Protein AF-A0A1Y2TC30-F1 (afdb_monomer_lite)

Sequence (136 aa):
MTRVLVETNHDRLRFRYIHLSGKFVRRDQGEKLWWGNKPRKIKGLLETKALEFAESHATVWETFILRPGGVVPKRLMDGGVLGIFTAIGTVLGENWSVRLEELGAFMVYLAIDGRGEDHIVDNARIVRRGRMLLES

Radius of gyration: 17.49 Å; chains: 1; bounding box: 50×41×44 Å

Structure (mmCIF, N/CA/C/O backbone):
data_AF-A0A1Y2TC30-F1
#
_entry.id   AF-A0A1Y2TC30-F1
#
loop_
_atom_site.group_PDB
_atom_site.id
_atom_site.type_symbol
_atom_site.label_atom_id
_atom_site.label_alt_id
_atom_site.label_comp_id
_atom_site.label_asym_id
_atom_site.label_entity_id
_atom_site.label_seq_id
_atom_site.pdbx_PDB_ins_code
_atom_site.Cartn_x
_atom_site.Cartn_y
_atom_site.Cartn_z
_atom_site.occupancy
_atom_site.B_iso_or_equiv
_atom_site.auth_seq_id
_atom_site.auth_comp_id
_atom_site.auth_asym_id
_atom_site.auth_atom_id
_atom_site.pdbx_PDB_model_num
ATOM 1 N N . MET A 1 1 ? -32.674 8.005 12.246 1.00 43.75 1 MET A N 1
ATOM 2 C CA . MET A 1 1 ? -31.562 7.262 12.877 1.00 43.75 1 MET A CA 1
ATOM 3 C C . MET A 1 1 ? -31.143 6.150 11.932 1.00 43.75 1 MET A C 1
ATOM 5 O O . MET A 1 1 ? -31.913 5.221 11.731 1.00 43.75 1 MET A O 1
ATOM 9 N N . THR A 1 2 ? -29.986 6.280 11.284 1.00 51.16 2 THR A N 1
ATOM 10 C CA . THR A 1 2 ? -29.467 5.249 10.374 1.00 51.16 2 THR A CA 1
ATOM 11 C C . THR A 1 2 ? -28.962 4.081 11.208 1.00 51.16 2 THR A C 1
ATOM 13 O O . THR A 1 2 ? -28.031 4.233 11.994 1.00 51.16 2 THR A O 1
ATOM 16 N N . ARG A 1 3 ? -29.613 2.925 11.076 1.00 48.41 3 ARG A N 1
ATOM 17 C CA . ARG A 1 3 ? -29.205 1.687 11.738 1.00 48.41 3 ARG A CA 1
ATOM 18 C C . ARG A 1 3 ? -27.935 1.196 11.045 1.00 48.41 3 ARG A C 1
ATOM 20 O O . ARG A 1 3 ? -28.005 0.645 9.951 1.00 48.41 3 ARG A O 1
ATOM 27 N N . VAL A 1 4 ? -26.778 1.461 11.642 1.00 58.28 4 VAL A N 1
ATOM 28 C CA . VAL A 1 4 ? -25.521 0.855 11.197 1.00 58.28 4 VAL A CA 1
ATOM 29 C C . VAL A 1 4 ? -25.614 -0.624 11.556 1.00 58.28 4 VAL A C 1
ATOM 31 O O . VAL A 1 4 ? -25.714 -0.974 12.731 1.00 58.28 4 VAL A O 1
ATOM 34 N N . LEU A 1 5 ? -25.671 -1.485 10.542 1.00 56.94 5 LEU A N 1
ATOM 35 C CA . LEU A 1 5 ? -25.557 -2.927 10.726 1.00 56.94 5 LEU A CA 1
ATOM 36 C C . LEU A 1 5 ? -24.105 -3.211 11.108 1.00 56.94 5 LEU A C 1
ATOM 38 O O . LEU A 1 5 ? -23.233 -3.301 10.248 1.00 56.94 5 LEU A O 1
ATOM 42 N N . VAL A 1 6 ? -23.842 -3.266 12.409 1.00 60.91 6 VAL A N 1
ATOM 43 C CA . VAL A 1 6 ? -22.566 -3.748 12.931 1.00 60.91 6 VAL A CA 1
ATOM 44 C C . VAL A 1 6 ? -22.647 -5.270 12.907 1.00 60.91 6 VAL A C 1
ATOM 46 O O . VAL A 1 6 ? -23.447 -5.863 13.624 1.00 60.91 6 VAL A O 1
ATOM 49 N N . GLU A 1 7 ? -21.883 -5.885 12.011 1.00 61.53 7 GLU A N 1
ATOM 50 C CA . GLU A 1 7 ? -21.709 -7.336 1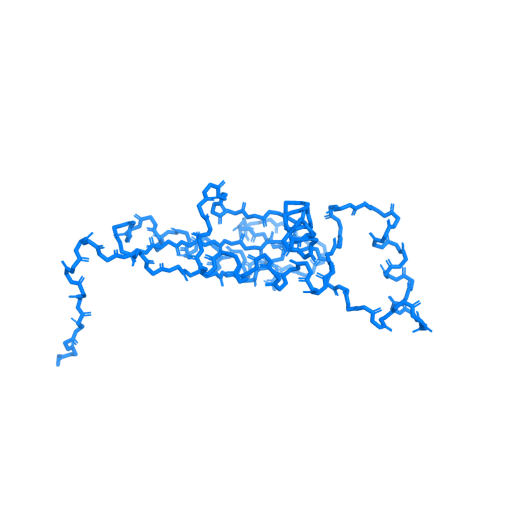1.929 1.00 61.53 7 GLU A CA 1
ATOM 51 C C . GLU A 1 7 ? -21.060 -7.846 13.226 1.00 61.53 7 GLU A C 1
ATOM 53 O O . GLU A 1 7 ? -20.017 -7.335 13.634 1.00 61.53 7 GLU A O 1
ATOM 58 N N . THR A 1 8 ? -21.684 -8.829 13.882 1.00 61.72 8 THR A N 1
ATOM 59 C CA . THR A 1 8 ? -21.273 -9.344 15.204 1.00 61.72 8 THR A CA 1
ATOM 60 C C . THR A 1 8 ? -20.663 -10.745 15.150 1.00 61.72 8 THR A C 1
ATOM 62 O O . THR A 1 8 ? -20.383 -11.327 16.196 1.00 61.72 8 THR A O 1
ATOM 65 N N . ASN A 1 9 ? -20.494 -11.335 13.963 1.00 63.44 9 ASN A N 1
ATOM 66 C CA . ASN A 1 9 ? -19.908 -12.666 13.845 1.00 63.44 9 ASN A CA 1
ATOM 67 C C . ASN A 1 9 ? -18.377 -12.624 14.017 1.00 63.44 9 ASN A C 1
ATOM 69 O O . ASN A 1 9 ? -17.653 -12.206 13.114 1.00 63.44 9 ASN A O 1
ATOM 73 N N . HIS A 1 10 ? -17.901 -13.093 15.173 1.00 60.41 10 HIS A N 1
ATOM 74 C CA . HIS A 1 10 ? -16.482 -13.150 15.538 1.00 60.41 10 HIS A CA 1
ATOM 75 C C . HIS A 1 10 ? -15.683 -14.252 14.818 1.00 60.41 10 HIS A C 1
ATOM 77 O O . HIS A 1 10 ? -14.457 -14.172 14.789 1.00 60.41 10 HIS A O 1
ATOM 83 N N . ASP A 1 11 ? -16.354 -15.232 14.203 1.00 70.44 11 ASP A N 1
ATOM 84 C CA . ASP A 1 11 ? -15.714 -16.321 13.446 1.00 70.44 11 ASP A CA 1
ATOM 85 C C . ASP A 1 11 ? -15.512 -15.964 11.963 1.00 70.44 11 ASP A C 1
ATOM 87 O O . ASP A 1 11 ? -14.932 -16.728 11.185 1.00 70.44 11 ASP A O 1
ATOM 91 N N . ARG A 1 12 ? -16.002 -14.795 11.534 1.00 71.88 12 ARG A N 1
ATOM 92 C CA . ARG A 1 12 ? -15.870 -14.320 10.157 1.00 71.88 12 ARG A CA 1
ATOM 93 C C . ARG A 1 12 ? -14.482 -13.718 9.931 1.00 71.88 12 ARG A C 1
ATOM 95 O O . ARG A 1 12 ? -13.957 -12.984 10.761 1.00 71.88 12 ARG A O 1
ATOM 102 N N . LEU A 1 13 ? -13.904 -13.984 8.758 1.00 80.12 13 LEU A N 1
ATOM 103 C CA . LEU A 1 13 ? -12.663 -13.332 8.331 1.00 80.12 13 LEU A CA 1
ATOM 104 C C . LEU A 1 13 ? -12.830 -11.804 8.344 1.00 80.12 13 LEU A C 1
ATOM 106 O O . LEU A 1 13 ? -13.841 -11.286 7.860 1.00 80.12 13 LEU A O 1
ATOM 110 N N . ARG A 1 14 ? -11.820 -11.095 8.864 1.00 88.75 14 ARG A N 1
ATOM 111 C CA . ARG A 1 14 ? -11.771 -9.625 8.861 1.00 88.75 14 ARG A CA 1
ATOM 112 C C . ARG A 1 14 ? -11.937 -9.078 7.446 1.00 88.75 14 ARG A C 1
ATOM 114 O O . ARG A 1 14 ? -11.423 -9.648 6.481 1.00 88.75 14 ARG A O 1
ATOM 121 N N . PHE A 1 15 ? -12.594 -7.929 7.324 1.00 91.81 15 PHE A N 1
ATOM 122 C CA . PHE A 1 15 ? -12.593 -7.176 6.079 1.00 91.81 15 PHE A CA 1
ATOM 123 C C . PHE A 1 15 ? -11.183 -6.643 5.802 1.00 91.81 15 PHE A C 1
ATOM 125 O O . PHE A 1 15 ? -10.620 -5.919 6.624 1.00 91.81 15 PHE A O 1
ATOM 132 N N . ARG A 1 16 ? -10.620 -6.984 4.639 1.00 93.81 16 ARG A N 1
ATOM 133 C CA . ARG A 1 16 ? -9.290 -6.531 4.218 1.00 93.81 16 ARG A CA 1
ATOM 134 C C . ARG A 1 16 ? -9.407 -5.329 3.293 1.00 93.81 16 ARG A C 1
ATOM 136 O O . ARG A 1 16 ? -9.848 -5.446 2.151 1.00 93.81 16 ARG A O 1
ATOM 143 N N . TYR A 1 17 ? -8.965 -4.178 3.776 1.00 96.69 17 TYR A N 1
ATOM 144 C CA . TYR A 1 17 ? -8.835 -2.965 2.989 1.00 96.69 17 TYR A CA 1
ATOM 145 C C . TYR A 1 17 ? -7.417 -2.830 2.440 1.00 96.69 17 TYR A C 1
ATOM 147 O O . TYR A 1 17 ? -6.446 -2.705 3.184 1.00 96.69 17 TYR A O 1
ATOM 155 N N . ILE A 1 18 ? -7.302 -2.829 1.115 1.00 98.00 18 ILE A N 1
ATOM 156 C CA . ILE A 1 18 ? -6.024 -2.728 0.412 1.00 98.00 18 ILE A CA 1
ATOM 157 C C . ILE A 1 18 ? -5.933 -1.334 -0.199 1.00 98.00 18 ILE A C 1
ATOM 159 O O . ILE A 1 18 ? -6.605 -1.020 -1.183 1.00 98.00 18 ILE A O 1
ATOM 163 N N . HIS A 1 19 ? -5.097 -0.484 0.385 1.00 97.56 19 HIS A N 1
ATOM 164 C CA . HIS A 1 19 ? -4.888 0.875 -0.085 1.00 97.56 19 HIS A CA 1
ATOM 165 C C . HIS A 1 19 ? -3.680 0.959 -1.020 1.00 97.56 19 HIS A C 1
ATOM 167 O O . HIS A 1 19 ? -2.532 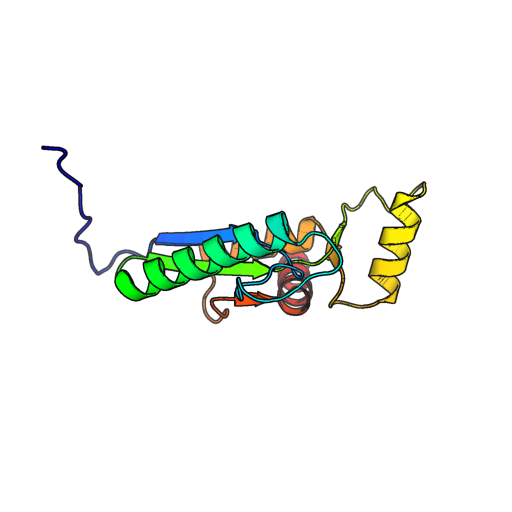0.799 -0.598 1.00 97.56 19 HIS A O 1
ATOM 173 N N . LEU A 1 20 ? -3.930 1.283 -2.291 1.00 97.31 20 LEU A N 1
ATOM 174 C CA . LEU A 1 20 ? -2.870 1.535 -3.262 1.00 97.31 20 LEU A CA 1
ATOM 175 C C . LEU A 1 20 ? -2.310 2.962 -3.111 1.00 97.31 20 LEU A C 1
ATOM 177 O O . LEU A 1 20 ? -2.863 3.956 -3.604 1.00 97.31 20 LEU A O 1
ATOM 181 N N . SER A 1 21 ? -1.183 3.058 -2.414 1.00 97.31 21 SER A N 1
ATOM 182 C CA . SER A 1 21 ? -0.457 4.299 -2.169 1.00 97.31 21 SER A CA 1
ATOM 183 C C . SER A 1 21 ? 0.701 4.475 -3.166 1.00 97.31 21 SER A C 1
ATOM 185 O O . SER A 1 21 ? 0.509 4.308 -4.369 1.00 97.31 21 SER A O 1
ATOM 187 N N . GLY A 1 22 ? 1.887 4.887 -2.712 1.00 95.81 22 GLY A N 1
ATOM 188 C CA . GLY A 1 22 ? 3.083 4.998 -3.542 1.00 95.81 22 GLY A CA 1
ATOM 189 C C . GLY A 1 22 ? 4.352 5.248 -2.731 1.00 95.81 22 GLY A C 1
ATOM 190 O O . GLY A 1 22 ? 4.318 5.865 -1.669 1.00 95.81 22 GLY A O 1
ATOM 191 N N . LYS A 1 23 ? 5.498 4.820 -3.265 1.00 94.94 23 LYS A N 1
ATOM 192 C CA . LYS A 1 23 ? 6.831 4.883 -2.634 1.00 94.94 23 LYS A CA 1
ATOM 193 C C . LYS A 1 23 ? 7.213 6.267 -2.098 1.00 94.94 23 LYS A C 1
ATOM 195 O O . LYS A 1 23 ? 7.931 6.398 -1.110 1.00 94.94 23 LYS A O 1
ATOM 200 N N . PHE A 1 24 ? 6.753 7.321 -2.765 1.00 94.19 24 PHE A N 1
ATOM 201 C CA . PHE A 1 24 ? 7.109 8.698 -2.429 1.00 94.19 24 PHE A CA 1
ATOM 202 C C . PHE A 1 24 ? 6.130 9.376 -1.467 1.00 94.19 24 PHE A C 1
ATOM 204 O O . PHE A 1 24 ? 6.361 10.526 -1.094 1.00 94.19 24 PHE A O 1
ATOM 211 N N . VAL A 1 25 ? 5.058 8.707 -1.050 1.00 96.62 25 VAL A N 1
ATOM 212 C CA . VAL A 1 25 ? 4.082 9.262 -0.108 1.00 96.62 25 VAL A CA 1
ATOM 213 C C . VAL A 1 25 ? 4.744 9.598 1.232 1.00 96.62 25 VAL A C 1
ATOM 215 O O . VAL A 1 25 ? 5.716 8.953 1.633 1.00 96.62 25 VAL A O 1
ATOM 218 N N . ARG A 1 26 ? 4.276 10.674 1.879 1.00 96.94 26 ARG A N 1
ATOM 219 C CA . ARG A 1 26 ? 4.814 11.180 3.150 1.00 96.94 26 ARG A CA 1
ATOM 220 C C . ARG A 1 26 ? 3.712 11.348 4.173 1.00 96.94 26 ARG A C 1
ATOM 222 O O . ARG A 1 26 ? 2.785 12.122 3.957 1.00 96.94 26 ARG A O 1
ATOM 229 N N . ARG A 1 27 ? 3.839 10.629 5.287 1.00 96.25 27 ARG A N 1
ATOM 230 C CA . ARG A 1 27 ? 2.913 10.724 6.422 1.00 96.25 27 ARG A CA 1
ATOM 231 C C . ARG A 1 27 ? 3.170 11.971 7.266 1.00 96.25 27 ARG A C 1
ATOM 233 O O . ARG A 1 27 ? 2.207 12.561 7.746 1.00 96.25 27 ARG A O 1
ATOM 240 N N . ASP A 1 28 ? 4.427 12.407 7.379 1.00 96.12 28 ASP A N 1
ATOM 241 C CA . ASP A 1 28 ? 4.768 13.661 8.050 1.00 96.12 28 ASP A CA 1
ATOM 242 C C . ASP A 1 28 ? 4.231 14.863 7.255 1.00 96.12 28 ASP A C 1
ATOM 244 O O . ASP A 1 28 ? 4.680 15.188 6.151 1.00 96.12 28 ASP A O 1
ATOM 248 N N . GLN A 1 29 ? 3.236 15.531 7.835 1.00 96.25 29 GLN A N 1
ATOM 249 C CA . GLN A 1 29 ? 2.603 16.698 7.232 1.00 96.25 29 GLN A CA 1
ATOM 250 C C . GLN A 1 29 ? 3.477 17.960 7.342 1.00 96.25 29 GLN A C 1
ATOM 252 O O . GLN A 1 29 ? 3.256 18.914 6.591 1.00 96.25 29 GLN A O 1
ATOM 257 N N . GLY A 1 30 ? 4.505 17.963 8.197 1.00 95.50 30 GLY A N 1
ATOM 258 C CA . GLY A 1 30 ? 5.494 19.034 8.341 1.00 95.50 30 GLY A CA 1
ATOM 259 C C . GLY A 1 30 ? 6.644 18.977 7.326 1.00 95.50 30 GLY A C 1
ATOM 260 O O . GLY A 1 30 ? 7.215 20.018 7.002 1.00 95.50 30 GLY A O 1
ATOM 261 N N . GLU A 1 31 ? 6.935 17.808 6.744 1.00 94.50 31 GLU A N 1
ATOM 262 C CA . GLU A 1 31 ? 8.100 17.583 5.869 1.00 94.50 31 GLU A CA 1
ATOM 263 C C . GLU A 1 31 ? 8.118 18.524 4.652 1.00 94.50 31 GLU A C 1
ATOM 265 O O . GLU A 1 31 ? 7.189 18.544 3.850 1.00 94.50 31 GLU A O 1
ATOM 270 N N . LYS A 1 32 ? 9.166 19.323 4.450 1.00 92.38 32 LYS A N 1
ATOM 271 C CA . LYS A 1 32 ? 9.240 20.207 3.274 1.00 92.38 32 LYS A CA 1
ATOM 272 C C . LYS A 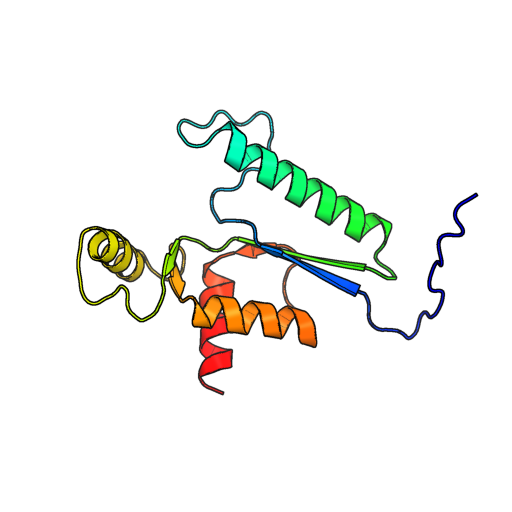1 32 ? 9.774 19.434 2.068 1.00 92.38 32 LYS A C 1
ATOM 274 O O . LYS A 1 32 ? 10.925 19.016 2.056 1.00 92.38 32 LYS A O 1
ATOM 279 N N . LEU A 1 33 ? 8.941 19.271 1.040 1.00 93.25 33 LEU A N 1
ATOM 280 C CA . LEU A 1 33 ? 9.297 18.556 -0.187 1.00 93.25 33 LEU A CA 1
ATOM 281 C C . LEU A 1 33 ? 9.532 19.521 -1.350 1.00 93.25 33 LEU A C 1
ATOM 283 O O . LEU A 1 33 ? 8.700 20.385 -1.621 1.00 93.25 33 LEU A O 1
ATOM 287 N N . TRP A 1 34 ? 10.615 19.301 -2.094 1.00 91.62 34 TRP A N 1
ATOM 288 C CA . TRP A 1 34 ? 10.952 20.055 -3.307 1.00 91.62 34 TRP A CA 1
ATOM 289 C C . TRP A 1 34 ? 10.075 19.688 -4.520 1.00 91.62 34 TRP A C 1
ATOM 291 O O . TRP A 1 34 ? 9.944 20.481 -5.446 1.00 91.62 34 TRP A O 1
ATOM 301 N N . TRP A 1 35 ? 9.439 18.508 -4.511 1.00 91.31 35 TRP A N 1
ATOM 302 C CA . TRP A 1 35 ? 8.529 18.042 -5.564 1.00 91.31 35 TRP A CA 1
ATOM 303 C C . TRP A 1 35 ? 7.311 17.310 -4.995 1.00 91.31 35 TRP A C 1
ATOM 305 O O . TRP A 1 35 ? 7.424 16.476 -4.087 1.00 91.31 35 TRP A O 1
ATOM 315 N N . GLY A 1 36 ? 6.140 17.597 -5.574 1.00 90.44 36 GLY A N 1
ATOM 316 C CA . GLY A 1 36 ? 4.891 16.901 -5.264 1.00 90.44 36 GLY A CA 1
ATOM 317 C C . GLY A 1 36 ? 4.405 17.097 -3.824 1.00 90.44 36 GLY A C 1
ATOM 318 O O . GLY A 1 36 ? 3.743 16.210 -3.293 1.00 90.44 36 GLY A O 1
ATOM 319 N N . ASN A 1 37 ? 4.731 18.228 -3.184 1.00 93.25 37 ASN A N 1
ATOM 320 C CA . ASN A 1 37 ? 4.523 18.447 -1.747 1.00 93.25 37 ASN A CA 1
ATOM 321 C C . ASN A 1 37 ? 3.092 18.131 -1.274 1.00 93.25 37 ASN A C 1
ATOM 323 O O . ASN A 1 37 ? 2.890 17.265 -0.428 1.00 93.25 37 ASN A O 1
ATOM 327 N N . LYS A 1 38 ? 2.084 18.781 -1.867 1.00 94.31 38 LYS A N 1
ATOM 328 C CA . LYS A 1 38 ? 0.671 18.585 -1.507 1.00 94.31 38 LYS A CA 1
ATOM 329 C C . LYS A 1 38 ? 0.153 17.161 -1.793 1.00 94.31 38 LYS A C 1
ATOM 331 O O . LYS A 1 38 ? -0.332 16.530 -0.856 1.00 94.31 38 LYS A O 1
ATOM 336 N N . PRO A 1 39 ? 0.246 16.611 -3.023 1.00 93.94 39 PRO A N 1
ATOM 337 C CA . PRO A 1 39 ? -0.319 15.289 -3.312 1.00 93.94 39 PRO A CA 1
ATOM 338 C C . PRO A 1 39 ? 0.342 14.157 -2.511 1.00 93.94 39 PRO A C 1
ATOM 340 O O . PRO A 1 39 ? -0.352 13.252 -2.046 1.00 93.94 39 PRO A O 1
ATOM 343 N N . ARG A 1 40 ? 1.662 14.216 -2.287 1.00 96.19 40 ARG A N 1
ATOM 344 C CA . ARG A 1 40 ? 2.390 13.192 -1.517 1.00 96.19 40 ARG A CA 1
ATOM 345 C C . ARG A 1 40 ? 2.008 13.196 -0.039 1.00 96.19 40 ARG A C 1
ATOM 347 O O . ARG A 1 40 ? 1.951 12.128 0.562 1.00 96.19 40 ARG A O 1
ATOM 354 N N . LYS A 1 41 ? 1.719 14.370 0.525 1.00 97.38 41 LYS A N 1
ATOM 355 C CA . LYS A 1 41 ? 1.268 14.523 1.912 1.00 97.38 41 LYS A CA 1
ATOM 356 C C . LYS A 1 41 ? -0.185 14.129 2.124 1.00 97.38 41 LYS A C 1
ATOM 358 O O . LYS A 1 41 ? -0.468 13.416 3.078 1.00 97.38 41 LYS A O 1
ATOM 363 N N . ILE A 1 42 ? -1.088 14.514 1.215 1.00 96.44 42 ILE A N 1
ATOM 364 C CA . ILE A 1 42 ? -2.510 14.135 1.303 1.00 96.44 42 ILE A CA 1
ATOM 365 C C . ILE A 1 42 ? -2.666 12.612 1.266 1.00 96.44 42 ILE A C 1
ATOM 367 O O . ILE A 1 42 ? -3.392 12.054 2.086 1.00 96.44 42 ILE A O 1
ATOM 371 N N . LYS A 1 43 ? -1.945 11.920 0.372 1.00 96.44 43 LYS A N 1
ATOM 372 C CA . LYS A 1 43 ? -1.933 10.450 0.376 1.00 96.44 43 LYS A CA 1
ATOM 373 C C . LYS A 1 43 ? -1.397 9.891 1.696 1.00 96.44 43 LYS A C 1
ATOM 375 O O . LYS A 1 43 ? -1.941 8.917 2.191 1.00 96.44 43 LYS A O 1
ATOM 380 N N . GLY A 1 44 ? -0.386 10.516 2.299 1.00 97.81 44 GLY A N 1
ATOM 381 C CA . GLY A 1 44 ? 0.170 10.044 3.568 1.00 97.81 44 GLY A CA 1
ATOM 382 C C . GLY A 1 44 ? -0.752 10.292 4.755 1.00 97.81 44 GLY A C 1
ATOM 383 O O . GLY A 1 44 ? -0.820 9.457 5.647 1.00 97.81 44 GLY A O 1
ATOM 384 N N . LEU A 1 45 ? -1.526 11.379 4.744 1.00 97.94 45 LEU A N 1
ATOM 385 C CA . LEU A 1 45 ? -2.590 11.585 5.722 1.00 97.94 45 LEU A CA 1
ATOM 386 C C . LEU A 1 45 ? -3.645 10.475 5.622 1.00 97.94 45 LEU A C 1
ATOM 388 O O . LEU A 1 45 ? -4.077 9.957 6.648 1.00 97.94 45 LEU A O 1
ATOM 392 N 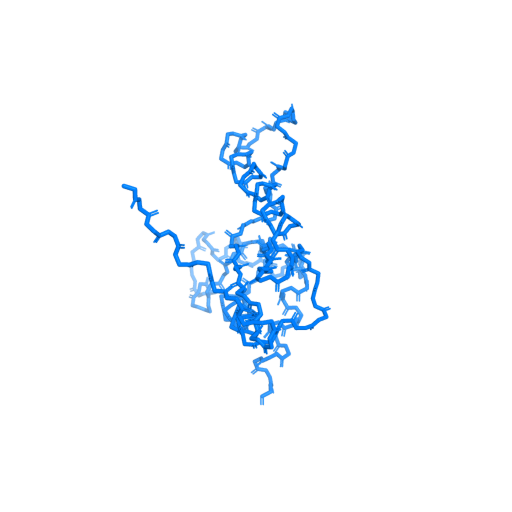N . LEU A 1 46 ? -4.017 10.073 4.402 1.00 97.81 46 LEU A N 1
ATOM 393 C CA . LEU A 1 46 ? -4.925 8.947 4.185 1.00 97.81 46 LEU A CA 1
ATOM 394 C C . LEU A 1 46 ? -4.332 7.619 4.680 1.00 97.81 46 LEU A C 1
ATOM 396 O O . LEU A 1 46 ? -5.044 6.867 5.335 1.00 97.81 46 LEU A O 1
ATOM 400 N N . GLU A 1 47 ? -3.046 7.342 4.429 1.00 98.38 47 GLU A N 1
ATOM 401 C CA . GLU A 1 47 ? -2.374 6.158 4.992 1.00 98.38 47 GLU A CA 1
ATOM 402 C C . GLU A 1 47 ? -2.454 6.145 6.522 1.00 98.38 47 GLU A C 1
ATOM 404 O O . GLU A 1 47 ? -2.839 5.135 7.104 1.00 98.38 47 GLU A O 1
ATOM 409 N N . THR A 1 48 ? -2.132 7.269 7.172 1.00 98.31 48 THR A N 1
ATOM 410 C CA . THR A 1 48 ? -2.211 7.401 8.633 1.00 98.31 48 THR A CA 1
ATOM 411 C C . THR A 1 48 ? -3.630 7.135 9.130 1.00 98.31 48 THR A C 1
ATOM 413 O O . THR A 1 48 ? -3.820 6.303 10.010 1.00 98.31 48 THR A O 1
ATOM 416 N N . LYS A 1 49 ? -4.643 7.767 8.525 1.00 98.25 49 LYS A N 1
ATOM 417 C CA . LYS A 1 49 ? -6.045 7.591 8.934 1.00 98.25 49 LYS A CA 1
ATOM 418 C C . LYS A 1 49 ? -6.559 6.169 8.701 1.00 98.25 49 LYS A C 1
ATOM 420 O O . LYS A 1 49 ? -7.332 5.667 9.508 1.00 98.25 49 LYS A O 1
ATOM 425 N N . ALA A 1 50 ? -6.127 5.507 7.628 1.00 98.12 50 ALA A N 1
ATOM 426 C CA . ALA A 1 50 ? -6.504 4.125 7.340 1.00 98.12 50 ALA A CA 1
ATOM 427 C C . ALA A 1 50 ? -5.883 3.117 8.325 1.00 98.12 50 ALA A C 1
ATOM 429 O O . ALA A 1 50 ? -6.510 2.101 8.631 1.00 98.12 50 ALA A O 1
ATOM 430 N N . LEU A 1 51 ? -4.672 3.394 8.821 1.00 97.94 51 LEU A N 1
ATOM 431 C CA . LEU A 1 51 ? -4.021 2.594 9.863 1.00 97.94 51 LEU A CA 1
ATOM 432 C C . LEU A 1 51 ? -4.677 2.826 11.232 1.00 97.94 51 LEU A C 1
ATOM 434 O O . LEU A 1 51 ? -5.057 1.856 11.876 1.00 97.94 51 LEU A O 1
ATOM 438 N N . GLU A 1 52 ? -4.927 4.083 11.616 1.00 97.88 52 GLU A N 1
ATOM 439 C CA . GLU A 1 52 ? -5.668 4.426 12.847 1.00 97.88 52 GLU A CA 1
ATOM 440 C C . GLU A 1 52 ? -7.068 3.774 12.875 1.00 97.88 52 GLU A C 1
ATOM 442 O O . GLU A 1 52 ? -7.537 3.284 13.907 1.00 97.88 52 GLU A O 1
ATOM 447 N N . PHE A 1 53 ? -7.751 3.733 11.724 1.00 97.31 53 PHE A N 1
ATOM 448 C CA . PHE A 1 53 ? -9.041 3.054 11.601 1.00 97.31 53 PHE A CA 1
ATOM 449 C C . PHE A 1 53 ? -8.918 1.541 11.823 1.00 97.31 53 PHE A C 1
ATOM 451 O O 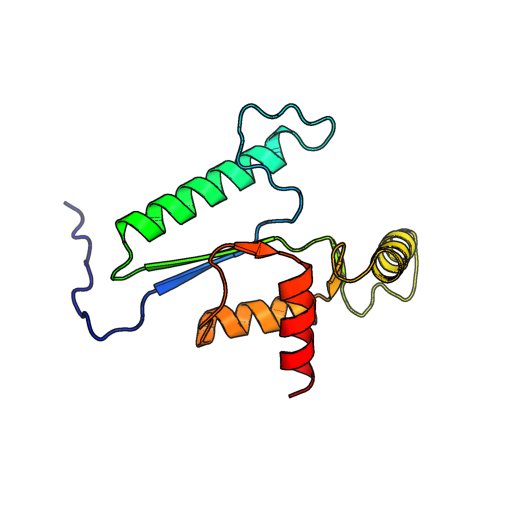. PHE A 1 53 ? -9.739 0.961 12.527 1.00 97.31 53 PHE A O 1
ATOM 458 N N . ALA A 1 54 ? -7.890 0.900 11.260 1.00 96.12 54 ALA A N 1
ATOM 459 C CA . ALA A 1 54 ? -7.662 -0.529 11.460 1.00 96.12 54 ALA A CA 1
ATOM 460 C C . ALA A 1 54 ? -7.327 -0.863 12.917 1.00 96.12 54 ALA A C 1
ATOM 462 O O . ALA A 1 54 ? -7.882 -1.812 13.457 1.00 96.12 54 ALA A O 1
ATOM 463 N N . GLU A 1 55 ? -6.483 -0.061 13.572 1.00 95.75 55 GLU A N 1
ATOM 464 C CA . GLU A 1 55 ? -6.132 -0.243 14.987 1.00 95.75 55 GLU A CA 1
ATOM 465 C C . GLU A 1 55 ? -7.370 -0.168 15.892 1.00 95.75 55 GLU A C 1
ATOM 467 O O . GLU A 1 55 ? -7.552 -1.008 16.772 1.00 95.75 55 GLU A O 1
ATOM 472 N N . SER A 1 56 ? -8.272 0.782 15.630 1.00 96.31 56 SER A N 1
ATOM 473 C CA . SER A 1 56 ? -9.525 0.934 16.386 1.00 96.31 56 SER A CA 1
ATOM 474 C C . SER A 1 56 ? -10.590 -0.132 16.082 1.00 96.31 56 SER A C 1
ATOM 476 O O . SER A 1 56 ? -11.547 -0.257 16.843 1.00 96.31 56 SER A O 1
ATOM 478 N N . HIS A 1 57 ? -10.425 -0.922 15.013 1.00 94.69 57 HIS A N 1
ATOM 479 C CA . HIS A 1 57 ? -11.389 -1.937 14.563 1.00 94.69 57 HIS A CA 1
ATOM 480 C C . HIS A 1 57 ? -10.733 -3.304 14.294 1.00 94.69 57 HIS A C 1
ATOM 482 O O . HIS A 1 57 ? -11.224 -4.082 13.473 1.00 94.69 57 HIS A O 1
ATOM 488 N N . ALA A 1 58 ? -9.637 -3.624 14.991 1.00 91.19 58 ALA A N 1
ATOM 489 C CA . ALA A 1 58 ? -8.772 -4.771 14.683 1.00 91.19 58 ALA A CA 1
ATOM 490 C C . ALA A 1 58 ? -9.468 -6.148 14.736 1.00 91.19 58 ALA A C 1
ATOM 492 O O . ALA A 1 58 ? -8.968 -7.124 14.176 1.00 91.19 58 ALA A O 1
ATOM 493 N N . THR A 1 59 ? -10.626 -6.248 15.395 1.00 90.19 59 THR A N 1
ATOM 494 C CA . THR A 1 59 ? -11.434 -7.476 15.451 1.00 90.19 59 THR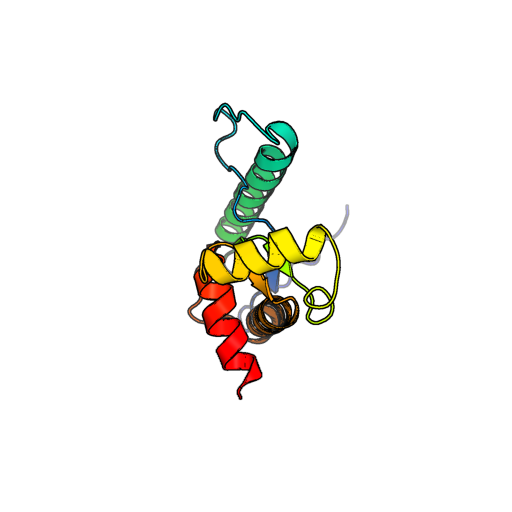 A CA 1
ATOM 495 C C . THR A 1 59 ? -12.158 -7.779 14.140 1.00 90.19 59 THR A C 1
ATOM 497 O O . THR A 1 59 ? -12.406 -8.943 13.849 1.00 90.19 59 THR A O 1
ATOM 500 N N . VAL A 1 60 ? -12.482 -6.759 13.340 1.00 91.06 60 VAL A N 1
ATOM 501 C CA . VAL A 1 60 ? -13.306 -6.891 12.123 1.00 91.06 60 VAL A CA 1
ATOM 502 C C . VAL A 1 60 ? -12.640 -6.322 10.874 1.00 91.06 60 VAL A C 1
ATOM 504 O O . VAL A 1 60 ? -13.109 -6.578 9.766 1.00 91.06 60 VAL A O 1
ATOM 507 N N . TRP A 1 61 ? -11.551 -5.568 11.026 1.00 93.88 61 TRP A N 1
ATOM 508 C CA . TRP A 1 61 ? -10.900 -4.832 9.948 1.00 93.88 61 TRP A CA 1
ATOM 509 C C . TRP A 1 61 ? -9.393 -5.065 9.925 1.00 93.88 61 TRP A C 1
ATOM 511 O O . TRP A 1 61 ? -8.735 -5.134 10.959 1.00 93.88 61 TRP A O 1
ATOM 521 N N . GLU A 1 62 ? -8.835 -5.130 8.723 1.00 94.62 62 GLU A N 1
ATOM 522 C CA . GLU A 1 62 ? -7.402 -5.198 8.473 1.00 94.62 62 GLU A CA 1
ATOM 523 C C . GLU A 1 62 ? -7.042 -4.282 7.304 1.00 94.62 62 GLU A C 1
ATOM 525 O O . GLU A 1 62 ? -7.698 -4.306 6.264 1.00 94.62 62 GLU A O 1
ATOM 530 N N . THR A 1 63 ? -6.000 -3.468 7.466 1.00 97.38 63 THR A N 1
ATOM 531 C CA . THR A 1 63 ? -5.529 -2.548 6.423 1.00 97.38 63 THR A CA 1
ATOM 532 C C . THR A 1 63 ? -4.148 -2.973 5.931 1.00 97.38 63 THR A C 1
ATOM 534 O O . THR A 1 63 ? -3.245 -3.207 6.733 1.00 97.38 63 THR A O 1
ATOM 537 N N . PHE A 1 64 ? -3.970 -2.982 4.611 1.00 98.38 64 PHE A N 1
ATOM 538 C CA . PHE A 1 64 ? -2.672 -3.065 3.944 1.00 98.38 64 PHE A CA 1
ATOM 539 C C . PHE A 1 64 ? -2.438 -1.802 3.114 1.00 98.38 64 PHE A C 1
ATOM 541 O O . PHE A 1 64 ? -3.241 -1.452 2.249 1.00 98.38 64 PHE A O 1
ATOM 548 N N . ILE A 1 65 ? -1.325 -1.118 3.351 1.00 98.50 65 ILE A N 1
ATOM 549 C CA . ILE A 1 65 ? -0.866 0.043 2.592 1.00 98.50 65 ILE A CA 1
ATOM 550 C C . ILE A 1 65 ? 0.229 -0.412 1.634 1.00 98.50 65 ILE A C 1
ATOM 552 O O . ILE A 1 65 ? 1.329 -0.757 2.059 1.00 98.50 65 ILE A O 1
ATOM 556 N N . LEU A 1 66 ? -0.035 -0.374 0.331 1.00 98.31 66 LEU A N 1
ATOM 557 C CA . LEU A 1 66 ? 0.958 -0.743 -0.676 1.00 98.31 66 LEU A CA 1
ATOM 558 C C . LEU A 1 66 ? 1.655 0.510 -1.180 1.00 98.31 66 LEU A C 1
ATOM 560 O O . LEU A 1 66 ? 1.003 1.452 -1.633 1.00 98.31 66 LEU A O 1
ATOM 564 N N . ARG A 1 67 ? 2.986 0.504 -1.170 1.00 97.50 67 ARG A N 1
ATOM 565 C CA . ARG A 1 67 ? 3.826 1.600 -1.660 1.00 97.50 67 ARG A CA 1
ATOM 566 C C . ARG A 1 67 ? 4.679 1.152 -2.850 1.00 97.50 67 ARG A C 1
ATOM 568 O O . ARG A 1 67 ? 5.905 1.050 -2.730 1.00 97.50 67 ARG A O 1
ATOM 575 N N . PRO A 1 68 ? 4.060 0.905 -4.018 1.00 96.44 68 PRO A N 1
ATOM 576 C CA . PRO A 1 68 ? 4.816 0.615 -5.226 1.00 96.44 68 PRO A CA 1
ATOM 577 C C . PRO A 1 68 ? 5.621 1.841 -5.674 1.00 96.44 68 PRO A C 1
ATOM 579 O O . PRO A 1 68 ? 5.276 2.993 -5.387 1.00 96.44 68 PRO A O 1
ATOM 582 N N . GLY A 1 69 ? 6.712 1.577 -6.381 1.00 92.25 69 GLY A N 1
ATOM 583 C CA . GLY A 1 69 ? 7.442 2.542 -7.188 1.00 92.25 69 GLY A CA 1
ATOM 584 C C . GLY A 1 69 ? 6.727 2.790 -8.517 1.00 92.25 69 GLY A C 1
ATOM 585 O O . GLY A 1 69 ? 5.499 2.765 -8.586 1.00 92.25 69 GLY A O 1
ATOM 586 N N . GLY A 1 70 ? 7.485 3.044 -9.583 1.00 89.38 70 GLY A N 1
ATOM 587 C CA . GLY A 1 70 ? 6.913 3.181 -10.923 1.00 89.38 70 GLY A CA 1
ATOM 588 C C . GLY A 1 70 ? 6.241 1.882 -11.376 1.00 89.38 70 GLY A C 1
ATOM 589 O O . GLY A 1 70 ? 6.880 0.833 -11.367 1.00 89.38 70 GLY A O 1
ATOM 590 N N . VAL A 1 71 ? 4.969 1.948 -11.774 1.00 90.75 71 VAL A N 1
ATOM 591 C CA . VAL A 1 71 ? 4.236 0.790 -12.306 1.00 90.75 71 VAL A CA 1
ATOM 592 C C . VAL A 1 71 ? 4.437 0.732 -13.814 1.00 90.75 71 VAL A C 1
ATOM 594 O O . VAL A 1 71 ? 4.080 1.677 -14.518 1.00 90.75 71 VAL A O 1
ATOM 597 N N . VAL A 1 72 ? 5.010 -0.367 -14.305 1.00 85.12 72 VAL A N 1
ATOM 598 C CA . VAL A 1 72 ? 5.366 -0.531 -15.722 1.00 85.12 72 VAL A CA 1
ATOM 599 C C . VAL A 1 72 ? 4.555 -1.667 -16.363 1.00 85.12 72 VAL A C 1
ATOM 601 O O . VAL A 1 72 ? 4.588 -2.794 -15.864 1.00 85.12 72 VAL A O 1
ATOM 604 N N . PRO A 1 73 ? 3.790 -1.415 -17.441 1.00 80.94 73 PRO A N 1
ATOM 605 C CA . PRO A 1 73 ? 3.082 -2.468 -18.162 1.00 80.94 73 PRO A CA 1
ATOM 606 C C . PRO A 1 73 ? 4.014 -3.200 -19.139 1.00 80.94 73 PRO A C 1
ATOM 608 O O . PRO A 1 73 ? 4.929 -2.602 -19.707 1.00 80.94 73 PRO A O 1
ATOM 611 N N . LYS A 1 74 ? 3.727 -4.480 -19.411 1.00 68.00 74 LYS A N 1
ATOM 612 C CA . LYS A 1 74 ? 4.538 -5.361 -20.275 1.00 68.00 74 LYS A CA 1
ATOM 613 C C . LYS A 1 74 ? 4.862 -4.794 -21.669 1.00 68.00 74 LYS A C 1
ATOM 615 O O . LYS A 1 74 ? 5.939 -5.049 -22.190 1.00 68.00 74 LYS A O 1
ATOM 620 N N . ARG A 1 75 ? 3.953 -4.014 -22.271 1.00 59.28 75 ARG A N 1
ATOM 621 C CA . ARG A 1 75 ? 4.088 -3.450 -23.635 1.00 59.28 75 ARG A CA 1
ATOM 622 C C . ARG A 1 75 ? 4.851 -2.123 -23.728 1.00 59.28 75 ARG A C 1
ATOM 624 O O . ARG A 1 75 ? 5.069 -1.635 -24.829 1.00 59.28 75 ARG A O 1
ATOM 631 N N . LEU A 1 76 ? 5.259 -1.526 -22.606 1.00 53.50 76 LEU A N 1
ATOM 632 C CA . LEU A 1 76 ? 5.993 -0.252 -22.611 1.00 53.50 76 LEU A CA 1
ATOM 633 C C . LEU A 1 76 ? 7.499 -0.403 -22.876 1.00 53.50 76 LEU A C 1
ATOM 635 O O . LEU A 1 76 ? 8.208 0.601 -22.926 1.00 53.50 76 LEU A O 1
ATOM 639 N N . MET A 1 77 ? 7.991 -1.635 -23.026 1.00 51.31 77 MET A N 1
ATOM 640 C CA . MET A 1 77 ? 9.404 -1.894 -23.313 1.00 51.31 77 MET A CA 1
ATOM 641 C C . MET A 1 77 ? 9.774 -1.672 -24.793 1.00 51.31 77 MET A C 1
ATOM 643 O O . MET A 1 77 ? 10.960 -1.619 -25.098 1.00 51.31 77 MET A O 1
ATOM 647 N N . ASP A 1 78 ? 8.792 -1.442 -25.681 1.00 49.34 78 ASP A N 1
ATOM 648 C CA . ASP A 1 78 ? 8.997 -1.440 -27.141 1.00 49.34 78 ASP A CA 1
ATOM 649 C C . ASP A 1 78 ? 8.995 -0.050 -27.824 1.00 49.34 78 ASP A C 1
ATOM 651 O O . ASP A 1 78 ? 9.092 0.020 -29.048 1.00 49.34 78 ASP A O 1
ATOM 655 N N . GLY A 1 79 ? 8.937 1.086 -27.107 1.00 48.88 79 GLY A N 1
ATOM 656 C CA . GLY A 1 79 ? 9.179 2.377 -27.779 1.00 48.88 79 GLY A CA 1
ATOM 657 C C . GLY A 1 79 ? 8.849 3.670 -27.026 1.00 48.88 79 GLY A C 1
ATOM 658 O O . GLY A 1 79 ? 7.756 3.848 -26.495 1.00 48.88 79 GLY A O 1
ATOM 659 N N . GLY A 1 80 ? 9.789 4.625 -27.072 1.00 54.94 80 GLY A N 1
ATOM 660 C CA . GLY A 1 80 ? 9.591 6.044 -26.734 1.00 54.94 80 GLY A CA 1
ATOM 661 C C . GLY A 1 80 ? 10.157 6.507 -25.382 1.00 54.94 80 GLY A C 1
ATOM 662 O O . GLY A 1 80 ? 10.711 5.726 -24.617 1.00 54.94 80 GLY A O 1
ATOM 663 N N . VAL A 1 81 ? 9.994 7.803 -25.070 1.00 53.00 81 VAL A N 1
ATOM 664 C CA . VAL A 1 81 ? 10.515 8.505 -23.864 1.00 53.00 81 VAL A CA 1
ATOM 665 C C . VAL A 1 81 ? 10.143 7.804 -22.543 1.00 53.00 81 VAL A C 1
ATOM 667 O O . VAL A 1 81 ? 10.879 7.873 -21.562 1.00 53.00 81 VAL A O 1
ATOM 670 N N . LEU A 1 82 ? 9.033 7.063 -22.523 1.00 50.56 82 LEU A N 1
ATOM 671 C CA . LEU A 1 82 ? 8.572 6.272 -21.377 1.00 50.56 82 LEU A CA 1
ATOM 672 C C . LEU A 1 82 ? 9.336 4.937 -21.224 1.00 50.56 82 LEU A C 1
ATOM 674 O O . LEU A 1 82 ? 9.493 4.430 -20.112 1.00 50.56 82 LEU A O 1
ATOM 678 N N . GLY A 1 83 ? 9.902 4.419 -22.316 1.00 50.88 83 GLY A N 1
ATOM 679 C CA . GLY A 1 83 ? 10.852 3.306 -22.333 1.00 50.88 83 GLY A CA 1
ATOM 680 C C . GLY A 1 83 ? 12.185 3.652 -21.662 1.00 50.88 83 GLY A C 1
ATOM 681 O O . GLY A 1 83 ? 12.798 2.777 -21.065 1.00 50.88 83 GLY A O 1
ATOM 682 N N . ILE A 1 84 ? 12.589 4.931 -21.635 1.00 53.59 84 ILE A N 1
ATOM 683 C CA . ILE A 1 84 ? 13.780 5.394 -20.894 1.00 53.59 84 ILE A CA 1
ATOM 684 C C . ILE A 1 84 ? 13.544 5.301 -19.379 1.00 53.59 84 ILE A C 1
ATOM 686 O O . ILE A 1 84 ? 14.384 4.768 -18.661 1.00 53.59 84 ILE A O 1
ATOM 690 N N . PHE A 1 85 ? 12.379 5.732 -18.881 1.00 49.38 85 PHE A N 1
ATOM 691 C CA . PHE A 1 85 ? 12.007 5.556 -17.467 1.00 49.38 85 PHE A CA 1
ATOM 692 C C . PHE A 1 85 ? 11.865 4.079 -17.079 1.00 49.38 85 PHE A C 1
ATOM 694 O O . PHE A 1 85 ? 12.192 3.698 -15.956 1.00 49.38 85 PHE A O 1
ATOM 701 N N . THR A 1 86 ? 11.422 3.248 -18.023 1.00 52.25 86 THR A N 1
ATOM 702 C CA . THR A 1 86 ? 11.287 1.797 -17.851 1.00 52.25 86 THR A CA 1
ATOM 703 C C . THR A 1 86 ? 12.660 1.114 -17.814 1.00 52.25 86 THR A C 1
ATOM 705 O O . THR A 1 86 ? 12.915 0.332 -16.902 1.00 52.25 86 THR A O 1
ATOM 708 N N . ALA A 1 87 ? 13.579 1.487 -18.712 1.00 51.44 87 ALA A N 1
ATOM 709 C CA . ALA A 1 87 ? 14.967 1.026 -18.736 1.00 51.44 87 ALA A CA 1
ATOM 710 C C . ALA A 1 87 ? 15.727 1.440 -17.463 1.00 51.44 87 ALA A C 1
ATOM 712 O O . ALA A 1 87 ? 16.402 0.616 -16.846 1.00 51.44 87 ALA A O 1
ATOM 713 N N . ILE A 1 88 ? 15.542 2.684 -17.007 1.00 51.06 88 ILE A N 1
ATOM 714 C CA . ILE A 1 88 ? 16.062 3.177 -15.724 1.00 51.06 88 ILE A CA 1
ATOM 715 C C . ILE A 1 88 ? 15.454 2.383 -14.552 1.00 51.06 88 ILE A C 1
ATOM 717 O O . ILE A 1 88 ? 16.172 2.012 -13.631 1.00 51.06 88 ILE A O 1
ATOM 721 N N . GLY A 1 89 ? 14.162 2.047 -14.598 1.00 51.16 89 GLY A N 1
ATOM 722 C CA . GLY A 1 89 ? 13.489 1.215 -13.594 1.00 51.16 89 GLY A CA 1
ATOM 723 C C . GLY A 1 89 ? 14.022 -0.220 -13.502 1.00 51.16 89 GLY A C 1
ATOM 724 O O . GLY A 1 89 ? 14.149 -0.737 -12.393 1.00 51.16 89 GLY A O 1
ATOM 725 N N . THR A 1 90 ? 14.385 -0.839 -14.632 1.00 53.28 90 THR A N 1
ATOM 726 C CA . THR A 1 90 ? 15.072 -2.144 -14.670 1.00 53.28 90 THR A CA 1
ATOM 727 C C . THR A 1 90 ? 16.527 -2.070 -14.198 1.00 53.28 90 THR A C 1
ATOM 729 O O . THR A 1 90 ? 17.005 -3.024 -13.592 1.00 53.28 90 THR A O 1
ATOM 732 N N . VAL A 1 91 ? 17.221 -0.946 -14.416 1.00 53.75 91 VAL A N 1
ATOM 733 C CA . VAL A 1 91 ? 18.627 -0.747 -14.002 1.00 53.75 91 VAL A CA 1
ATOM 734 C C . VAL A 1 91 ? 18.755 -0.346 -12.523 1.00 53.75 91 VAL A C 1
ATOM 736 O O . VAL A 1 91 ? 19.727 -0.712 -11.871 1.00 53.75 91 VAL A O 1
ATOM 739 N N . LEU A 1 92 ? 17.769 0.356 -11.953 1.00 54.84 92 LEU A N 1
ATOM 740 C CA . LEU A 1 92 ? 17.786 0.813 -10.553 1.00 54.84 92 LEU A CA 1
ATOM 741 C C . LEU A 1 92 ? 17.341 -0.258 -9.530 1.00 54.84 92 LEU A C 1
ATOM 743 O O . LEU A 1 92 ? 17.365 -0.007 -8.322 1.00 54.84 92 LEU A O 1
ATOM 747 N N . GLY A 1 93 ? 16.963 -1.453 -9.992 1.00 63.28 93 GLY A N 1
ATOM 748 C CA . GLY A 1 93 ? 16.656 -2.615 -9.156 1.00 63.28 93 GLY A CA 1
ATOM 749 C C . GLY A 1 93 ? 15.233 -2.656 -8.587 1.00 63.28 93 GLY A C 1
ATOM 750 O O . GLY A 1 93 ? 14.433 -1.728 -8.734 1.00 63.28 93 GLY A O 1
ATOM 751 N N . GLU A 1 94 ? 14.924 -3.751 -7.879 1.00 68.69 94 GLU A N 1
ATOM 752 C CA . GLU A 1 94 ? 13.587 -4.101 -7.352 1.00 68.69 94 GLU A CA 1
ATOM 753 C C . GLU A 1 94 ? 12.966 -3.059 -6.410 1.00 68.69 94 GLU A C 1
ATOM 755 O O . GLU A 1 94 ? 11.841 -3.228 -5.955 1.00 68.69 94 GLU A O 1
ATOM 760 N N . ASN A 1 95 ? 13.672 -1.986 -6.059 1.00 81.88 95 ASN A N 1
ATOM 761 C CA . ASN A 1 95 ? 13.167 -0.972 -5.143 1.00 81.88 95 ASN A CA 1
ATOM 762 C C . ASN A 1 95 ? 12.473 0.209 -5.848 1.00 81.88 95 ASN A C 1
ATOM 764 O O . ASN A 1 95 ? 11.783 0.979 -5.176 1.00 81.88 95 ASN A O 1
ATOM 768 N N . TRP A 1 96 ? 12.652 0.383 -7.162 1.00 85.38 96 TRP A N 1
ATOM 769 C CA . TRP A 1 96 ? 12.216 1.589 -7.884 1.00 85.38 96 TRP A CA 1
ATOM 770 C C . TRP A 1 96 ? 11.004 1.402 -8.790 1.00 85.38 96 TRP A C 1
ATOM 772 O O . TRP A 1 96 ? 10.252 2.359 -8.989 1.00 85.38 96 TRP A O 1
ATOM 782 N N . SER A 1 97 ? 10.799 0.200 -9.320 1.00 87.75 97 SER A N 1
ATOM 783 C CA . SER A 1 97 ? 9.680 -0.108 -10.210 1.00 87.75 97 SER A CA 1
ATOM 784 C C . SER A 1 97 ? 9.089 -1.485 -9.921 1.00 87.75 97 SER A C 1
ATOM 786 O O . SER A 1 97 ? 9.733 -2.318 -9.283 1.00 87.75 97 SER A O 1
ATOM 788 N N . VAL A 1 98 ? 7.850 -1.699 -10.355 1.00 90.25 98 VAL A N 1
ATOM 789 C CA . VAL A 1 98 ? 7.131 -2.974 -10.263 1.00 90.25 98 VAL A CA 1
ATOM 790 C C . VAL A 1 98 ? 6.360 -3.205 -11.554 1.00 90.25 98 VAL A C 1
ATOM 792 O O . VAL A 1 98 ? 5.782 -2.264 -12.111 1.00 90.25 98 VAL A O 1
ATOM 795 N N . ARG A 1 99 ? 6.343 -4.447 -12.050 1.00 89.81 99 ARG A N 1
ATOM 796 C CA . ARG A 1 99 ? 5.511 -4.769 -13.212 1.00 89.81 99 ARG A CA 1
ATOM 797 C C . ARG A 1 99 ? 4.037 -4.717 -12.829 1.00 89.81 99 ARG A C 1
ATOM 799 O O . ARG A 1 99 ? 3.665 -5.099 -11.719 1.00 89.81 99 ARG A O 1
ATOM 806 N N . LEU A 1 100 ? 3.189 -4.277 -13.756 1.00 92.44 100 LEU A N 1
ATOM 807 C CA . LEU A 1 100 ? 1.741 -4.217 -13.540 1.00 92.44 100 LEU A CA 1
ATOM 808 C C . LEU A 1 100 ? 1.180 -5.574 -13.088 1.00 92.44 100 LEU A C 1
ATOM 810 O O . LEU A 1 100 ? 0.352 -5.630 -12.183 1.00 92.44 100 LEU A O 1
ATOM 814 N N . GLU A 1 101 ? 1.670 -6.662 -13.679 1.00 93.75 101 GLU A N 1
ATOM 815 C CA . GLU A 1 101 ? 1.229 -8.020 -13.370 1.00 93.75 101 GLU A CA 1
ATOM 816 C C . GLU A 1 101 ? 1.696 -8.464 -11.976 1.00 93.75 101 GLU A C 1
ATOM 818 O O . GLU A 1 101 ? 0.924 -9.078 -11.247 1.00 93.75 101 GLU A O 1
ATOM 823 N N . GLU A 1 102 ? 2.927 -8.113 -11.572 1.00 95.31 102 GLU A N 1
ATOM 824 C CA . GLU A 1 102 ? 3.459 -8.416 -10.231 1.00 95.31 102 GLU A CA 1
ATOM 825 C C . GLU A 1 102 ? 2.646 -7.688 -9.148 1.00 95.31 102 GLU A C 1
ATOM 827 O O . GLU A 1 102 ? 2.244 -8.296 -8.156 1.00 95.31 102 GLU A O 1
ATOM 832 N N . LEU A 1 103 ? 2.356 -6.396 -9.355 1.00 97.19 103 LEU A N 1
ATOM 833 C CA . LEU A 1 103 ? 1.515 -5.612 -8.449 1.00 97.19 103 LEU A CA 1
ATOM 834 C C . LEU A 1 103 ? 0.091 -6.181 -8.381 1.00 97.19 103 LEU A C 1
ATOM 836 O O . LEU A 1 103 ? -0.451 -6.332 -7.288 1.00 97.19 103 LEU A O 1
ATOM 840 N N . GLY A 1 104 ? -0.498 -6.517 -9.532 1.00 97.25 104 GLY A N 1
ATOM 841 C CA . GLY A 1 104 ? -1.835 -7.103 -9.611 1.00 97.25 104 GLY A CA 1
ATOM 842 C C . GLY A 1 104 ? -1.931 -8.436 -8.868 1.00 97.25 104 GLY A C 1
ATOM 843 O O . GLY A 1 104 ? -2.810 -8.600 -8.022 1.00 97.25 104 GLY A O 1
ATOM 844 N N . ALA A 1 105 ? -0.992 -9.353 -9.112 1.00 97.44 105 ALA A N 1
ATOM 845 C CA . ALA A 1 105 ? -0.927 -10.640 -8.421 1.00 97.44 105 ALA A CA 1
ATOM 846 C C . ALA A 1 105 ? -0.794 -10.464 -6.902 1.00 97.44 105 ALA A C 1
ATOM 848 O O . ALA A 1 105 ? -1.507 -11.109 -6.133 1.00 97.44 105 ALA A O 1
ATOM 849 N N . PHE A 1 106 ? 0.062 -9.539 -6.459 1.00 98.00 106 PHE A N 1
ATOM 850 C CA . PHE A 1 106 ? 0.237 -9.254 -5.038 1.00 98.00 106 PHE A CA 1
ATOM 851 C C . PHE A 1 106 ? -1.032 -8.674 -4.390 1.00 98.00 106 PHE A C 1
ATOM 853 O O . PHE A 1 106 ? -1.408 -9.085 -3.293 1.00 98.00 106 PHE A O 1
ATOM 860 N N . MET A 1 107 ? -1.735 -7.761 -5.069 1.00 98.12 107 MET A N 1
ATOM 861 C CA . MET A 1 107 ? -3.006 -7.214 -4.575 1.00 98.12 107 MET A CA 1
ATOM 862 C C . MET A 1 107 ? -4.091 -8.292 -4.451 1.00 98.12 107 MET A C 1
ATOM 864 O O . MET A 1 107 ? -4.812 -8.316 -3.455 1.00 98.12 107 MET A O 1
ATOM 868 N N . VAL A 1 108 ? -4.188 -9.208 -5.419 1.00 97.31 108 VAL A N 1
ATOM 869 C CA . VAL A 1 108 ? -5.120 -10.346 -5.352 1.00 97.31 108 VAL A CA 1
ATOM 870 C C . VAL A 1 108 ? -4.758 -11.283 -4.199 1.00 97.31 108 VAL A C 1
ATOM 872 O O . VAL A 1 108 ? -5.636 -11.691 -3.440 1.00 97.31 108 VAL A O 1
ATOM 875 N N . TYR A 1 109 ? -3.470 -11.569 -4.007 1.00 96.88 109 TYR A N 1
ATOM 876 C CA . TYR A 1 109 ? -2.993 -12.362 -2.875 1.00 96.88 109 TYR A CA 1
ATOM 877 C C . TYR A 1 109 ? -3.393 -11.755 -1.525 1.00 96.88 109 TYR A C 1
ATOM 879 O O . TYR A 1 109 ? -3.889 -12.480 -0.664 1.00 96.88 109 TYR A O 1
ATOM 887 N N . LEU A 1 110 ? -3.243 -10.439 -1.345 1.00 96.31 110 LEU A N 1
ATOM 888 C CA . LEU A 1 110 ? -3.689 -9.759 -0.125 1.00 96.31 110 LEU A CA 1
ATOM 889 C C . LEU A 1 110 ? -5.207 -9.835 0.070 1.00 96.31 110 LEU A C 1
ATOM 891 O O . LEU A 1 110 ? -5.676 -9.936 1.201 1.00 96.31 110 LEU A O 1
ATOM 895 N N . ALA A 1 111 ? -5.984 -9.793 -1.015 1.00 94.12 111 ALA A N 1
ATOM 896 C CA . ALA A 1 111 ? -7.438 -9.880 -0.930 1.00 94.12 111 ALA A CA 1
ATOM 897 C C . ALA A 1 111 ? -7.894 -11.270 -0.457 1.00 94.12 111 ALA A C 1
ATOM 899 O O . ALA A 1 111 ? -8.812 -11.372 0.359 1.00 94.12 111 ALA A O 1
ATOM 900 N N . ILE A 1 112 ? -7.232 -12.329 -0.931 1.00 91.94 112 ILE A N 1
ATOM 901 C CA . ILE A 1 112 ? -7.596 -13.727 -0.656 1.00 91.94 112 ILE A CA 1
ATOM 902 C C . ILE A 1 112 ? -7.011 -14.220 0.673 1.00 91.94 112 ILE A C 1
ATOM 904 O O . ILE A 1 112 ? -7.735 -14.787 1.494 1.00 91.94 112 ILE A O 1
ATOM 908 N N . ASP A 1 113 ? -5.723 -13.983 0.909 1.00 89.81 113 ASP A N 1
ATOM 909 C CA . ASP A 1 113 ? -4.980 -14.532 2.044 1.00 89.81 113 ASP A CA 1
ATOM 910 C C . ASP A 1 113 ? -4.282 -13.419 2.837 1.00 89.81 113 ASP A C 1
ATOM 912 O O . ASP A 1 113 ? -4.698 -13.086 3.949 1.00 89.81 113 ASP A O 1
ATOM 916 N N . GLY A 1 114 ? -3.228 -12.841 2.259 1.00 86.31 114 GLY A N 1
ATOM 917 C CA . GLY A 1 114 ? -2.433 -11.776 2.868 1.00 86.31 114 GLY A CA 1
ATOM 918 C C . GLY A 1 114 ? -1.739 -12.120 4.191 1.00 86.31 114 GLY A C 1
ATOM 919 O O . GLY A 1 114 ? -1.106 -11.241 4.772 1.00 86.31 114 GLY A O 1
ATOM 920 N N . ARG A 1 115 ? -1.818 -13.366 4.685 1.00 87.69 115 ARG A N 1
ATOM 921 C CA . ARG A 1 115 ? -1.184 -13.757 5.950 1.00 87.69 115 ARG A CA 1
ATOM 922 C C . ARG A 1 115 ? 0.331 -13.559 5.899 1.00 87.69 115 ARG A C 1
ATOM 924 O O . ARG A 1 115 ? 0.995 -13.915 4.926 1.00 87.69 115 ARG A O 1
ATOM 931 N N . GLY A 1 116 ? 0.873 -13.037 6.996 1.00 88.69 116 GLY A N 1
ATOM 932 C CA . GLY A 1 116 ? 2.312 -12.840 7.178 1.00 88.69 116 GLY A CA 1
ATOM 933 C C . GLY A 1 116 ? 2.903 -11.649 6.420 1.00 88.69 116 GLY A C 1
ATOM 934 O O . GLY A 1 116 ? 4.121 -11.499 6.427 1.00 88.69 116 GLY A O 1
ATOM 935 N N . GLU A 1 117 ? 2.083 -10.818 5.769 1.00 96.00 117 GLU A N 1
ATOM 936 C CA . GLU A 1 117 ? 2.534 -9.532 5.231 1.00 96.00 117 GLU A CA 1
ATOM 937 C C . GLU A 1 117 ? 2.411 -8.422 6.278 1.00 96.00 117 GLU A C 1
ATOM 939 O O . GLU A 1 117 ? 1.488 -8.411 7.094 1.00 96.00 117 GLU A O 1
ATOM 944 N N . ASP A 1 118 ? 3.319 -7.453 6.209 1.00 96.69 118 ASP A N 1
ATOM 945 C CA . ASP A 1 118 ? 3.236 -6.236 7.010 1.00 96.69 118 ASP A CA 1
ATOM 946 C C . ASP A 1 118 ? 2.069 -5.344 6.550 1.00 96.69 118 ASP A C 1
ATOM 948 O O . ASP A 1 118 ? 1.732 -5.279 5.366 1.00 96.69 118 ASP A O 1
ATOM 952 N N . HIS A 1 119 ? 1.505 -4.551 7.466 1.00 96.25 119 HIS A N 1
ATOM 953 C CA . HIS A 1 119 ? 0.462 -3.565 7.138 1.00 96.25 119 HIS A CA 1
ATOM 954 C C . HIS A 1 119 ? 0.941 -2.453 6.194 1.00 96.25 119 HIS A C 1
ATOM 956 O O . HIS A 1 119 ? 0.120 -1.755 5.602 1.00 96.25 119 HIS A O 1
ATOM 962 N N . ILE A 1 120 ? 2.254 -2.257 6.046 1.00 97.81 120 ILE A N 1
ATOM 963 C CA . ILE A 1 120 ? 2.847 -1.350 5.062 1.00 97.81 120 ILE A CA 1
ATOM 964 C C . ILE A 1 120 ? 3.832 -2.155 4.224 1.00 97.81 120 ILE A C 1
ATOM 966 O O . ILE A 1 120 ? 4.842 -2.625 4.738 1.00 97.81 120 ILE A O 1
ATOM 970 N N . VAL A 1 121 ? 3.559 -2.272 2.928 1.00 97.81 121 VAL A N 1
ATOM 971 C CA . VAL A 1 121 ? 4.349 -3.092 2.011 1.00 97.81 121 VAL A CA 1
ATOM 972 C C . VAL A 1 121 ? 5.044 -2.212 0.979 1.00 97.81 121 VAL A C 1
ATOM 974 O O . VAL A 1 121 ? 4.401 -1.560 0.153 1.00 97.81 121 VAL A O 1
ATOM 977 N N . ASP A 1 122 ? 6.374 -2.223 0.997 1.00 96.56 122 ASP A N 1
ATOM 978 C CA . ASP A 1 122 ? 7.198 -1.470 0.054 1.00 96.56 122 ASP A CA 1
ATOM 979 C C . ASP A 1 122 ? 7.439 -2.222 -1.263 1.00 96.56 122 ASP A C 1
ATOM 981 O O . ASP A 1 122 ? 7.395 -3.453 -1.337 1.00 96.56 122 ASP A O 1
ATOM 985 N N . ASN A 1 123 ? 7.774 -1.460 -2.310 1.00 95.81 123 ASN A N 1
ATOM 986 C CA . ASN A 1 123 ? 7.968 -1.944 -3.680 1.00 95.81 123 ASN A CA 1
ATOM 987 C C . ASN A 1 123 ? 8.749 -3.261 -3.801 1.00 95.81 123 ASN A C 1
ATOM 989 O O . ASN A 1 123 ? 8.302 -4.166 -4.494 1.00 95.81 123 ASN A O 1
ATOM 993 N N . ALA A 1 124 ? 9.892 -3.394 -3.122 1.00 94.31 124 ALA A N 1
ATOM 994 C CA . ALA A 1 124 ? 10.740 -4.577 -3.262 1.00 94.31 124 ALA A CA 1
ATOM 995 C C . ALA A 1 124 ? 10.052 -5.866 -2.778 1.00 94.31 124 ALA A C 1
ATOM 997 O O . ALA A 1 124 ? 10.238 -6.930 -3.368 1.00 94.31 124 ALA A O 1
ATOM 998 N N . ARG A 1 125 ? 9.217 -5.780 -1.734 1.00 96.19 125 ARG A N 1
ATOM 999 C CA . ARG A 1 125 ? 8.414 -6.918 -1.271 1.00 96.19 125 ARG A CA 1
ATOM 1000 C C . ARG A 1 125 ? 7.320 -7.260 -2.282 1.00 96.19 125 ARG A C 1
ATOM 1002 O O . ARG A 1 125 ? 7.165 -8.437 -2.601 1.00 96.19 125 ARG A O 1
ATOM 1009 N N . ILE A 1 126 ? 6.642 -6.241 -2.821 1.00 97.06 126 ILE A N 1
ATOM 1010 C CA . ILE A 1 126 ? 5.607 -6.395 -3.857 1.00 97.06 126 ILE A CA 1
ATOM 1011 C C . ILE A 1 126 ? 6.190 -7.098 -5.092 1.00 97.06 126 ILE A C 1
ATOM 1013 O O . ILE A 1 126 ? 5.615 -8.079 -5.551 1.00 97.06 126 ILE A O 1
ATOM 1017 N N . VAL A 1 127 ? 7.353 -6.654 -5.586 1.00 94.75 127 VAL A N 1
ATOM 1018 C CA . VAL A 1 127 ? 8.040 -7.252 -6.747 1.00 94.75 127 VAL A CA 1
ATOM 1019 C C . VAL A 1 127 ? 8.355 -8.722 -6.499 1.00 94.75 127 VAL A C 1
ATOM 1021 O O . VAL A 1 127 ? 7.937 -9.578 -7.275 1.00 94.75 127 VAL A O 1
ATOM 1024 N N . ARG A 1 128 ? 9.061 -9.035 -5.403 1.00 94.56 128 ARG A N 1
ATOM 1025 C CA . ARG A 1 128 ? 9.487 -10.413 -5.120 1.00 94.56 128 ARG A CA 1
ATOM 1026 C C . ARG A 1 128 ? 8.304 -11.357 -4.973 1.00 94.56 128 ARG A C 1
ATOM 1028 O O . ARG A 1 128 ? 8.277 -12.406 -5.607 1.00 94.56 128 ARG A O 1
ATOM 1035 N N . ARG A 1 129 ? 7.323 -10.990 -4.145 1.00 96.12 129 ARG A N 1
ATOM 1036 C CA . ARG A 1 129 ? 6.173 -11.856 -3.879 1.00 96.12 129 ARG A CA 1
ATOM 1037 C C . ARG A 1 129 ? 5.248 -11.939 -5.090 1.00 96.12 129 ARG A C 1
ATOM 1039 O O . ARG A 1 129 ? 4.824 -13.036 -5.431 1.00 96.12 129 ARG A O 1
ATOM 1046 N N . GLY A 1 130 ? 4.992 -10.821 -5.767 1.00 95.81 130 GLY A N 1
ATOM 1047 C CA . GLY A 1 130 ? 4.216 -10.778 -7.005 1.00 95.81 130 GLY A CA 1
ATOM 1048 C C . GLY A 1 130 ? 4.815 -11.651 -8.106 1.00 95.81 130 GLY A C 1
ATOM 1049 O O . GLY A 1 130 ? 4.082 -12.361 -8.781 1.00 95.81 130 GLY A O 1
ATOM 1050 N N . ARG A 1 131 ? 6.147 -11.668 -8.249 1.00 94.56 131 ARG A N 1
ATOM 1051 C CA . ARG A 1 131 ? 6.835 -12.543 -9.207 1.00 94.56 131 ARG A CA 1
ATOM 1052 C C . ARG A 1 131 ? 6.674 -14.023 -8.865 1.00 94.56 131 ARG A C 1
ATOM 1054 O O . ARG A 1 131 ? 6.268 -14.781 -9.734 1.00 94.56 131 ARG A O 1
ATOM 1061 N N . MET A 1 132 ? 6.898 -14.404 -7.605 1.00 95.50 132 MET A N 1
ATOM 1062 C CA . MET A 1 132 ? 6.698 -15.791 -7.154 1.00 95.50 132 MET A CA 1
ATOM 1063 C C . MET A 1 132 ? 5.266 -16.285 -7.406 1.00 95.50 132 MET A C 1
ATOM 1065 O O . MET A 1 132 ? 5.077 -17.432 -7.781 1.00 95.50 132 MET A O 1
ATOM 1069 N N . LEU A 1 133 ? 4.264 -15.419 -7.212 1.00 95.88 133 LEU A N 1
ATOM 1070 C CA . LEU A 1 133 ? 2.845 -15.736 -7.432 1.00 95.88 133 LEU A CA 1
ATOM 1071 C C . LEU A 1 133 ? 2.471 -15.910 -8.912 1.00 95.88 133 LEU A C 1
ATOM 1073 O O . LEU A 1 133 ? 1.413 -16.453 -9.206 1.00 95.88 133 LEU A O 1
ATOM 1077 N N . LEU A 1 134 ? 3.284 -15.396 -9.837 1.00 95.06 134 LEU A N 1
ATOM 1078 C CA . LEU A 1 134 ? 3.067 -15.542 -11.280 1.00 95.06 134 LEU A CA 1
ATOM 1079 C C . LEU A 1 134 ? 3.827 -16.732 -11.878 1.00 95.06 134 LEU A C 1
ATOM 1081 O O . LEU A 1 134 ? 3.549 -17.117 -13.009 1.00 95.06 134 LEU A O 1
ATOM 1085 N N . GLU A 1 135 ? 4.813 -17.261 -11.154 1.00 92.44 135 GLU A N 1
ATOM 1086 C CA . GLU A 1 135 ? 5.603 -18.435 -11.546 1.00 92.44 135 GLU A CA 1
ATOM 1087 C C . GLU A 1 135 ? 4.989 -19.753 -11.036 1.00 92.44 135 GLU A C 1
ATOM 1089 O O . GLU A 1 135 ? 5.416 -20.824 -11.466 1.00 92.44 135 GLU A O 1
ATOM 1094 N N . SER A 1 136 ? 4.003 -19.670 -10.133 1.00 68.00 136 SER A N 1
ATOM 1095 C CA . SER A 1 136 ? 3.209 -20.788 -9.598 1.00 68.00 136 SER A CA 1
ATOM 1096 C C . SER A 1 136 ? 2.010 -21.129 -10.471 1.00 68.00 136 SER A C 1
ATOM 1098 O O . SER A 1 136 ? 1.747 -22.337 -10.648 1.00 68.00 136 SER A O 1
#

pLDDT: mean 84.9, std 17.14, range [43.75, 98.5]

Foldseek 3Di:
DDPDPDDDDLVDDAQEAEAEAAQQADLPLPDDDPPPNVVSNVSNVVLVVQVVVCVVVVSRHAAAYEHAAAEAEPPQCPDDPVVVVVVVQVVVDQQHHAYPQLLVLLVVCSNPPVPPDDSYHGRNNSRVNSVVSVVD

Secondary structure (DSSP, 8-state):
---------TTSPPEEEEEE--TT----SS---SSSHHHHHHHHHHHHHHHHHHHHTTTTEEEEEEE--EEE-GGGGGSSHHHHHHHHHHHS-TTTEEEHHHHHHHHHHHHHT-TT--SEEEHHHHHHHHHHHHH-